Protein AF-A0A8T0R134-F1 (afdb_monomer_lite)

Organism: Panicum virgatum (NCBI:txid38727)

Foldseek 3Di:
DDDDDDPPDDDPQDPVRVVVCLCVVCVPPPVVCVVVVNDRDDVVVVVVVVVVVVVVVVVVVVVVVVVVVVVVVVVVVVVVVVVVVVVVVVVVVVVVVVVVVVVVVVVVVVVVVVVVVD

pLDDT: mean 82.55, std 16.97, range [33.19, 98.44]

Radius of gyration: 45.78 Å; chains: 1; bounding box: 94×34×129 Å

Secondary structure (DSSP, 8-state):
-PPPPP-TTPPPPPHHHHHHHHHHHTTTT-HHHHHTT-----HHHHHHHHHHHHHHHHHHHHHHHHHHHHHHHHHHHHHHHHHHHHHHHHHHHHHHHHHHHHHHHHHHHHHHHHHT--

Sequence (118 aa):
MEAEPAVVGQAPMSSAEVVSKVLYHNSSNNTFLKNVGILMISTKIEKSTEKTLQKEQSTAQQISTSLHHEVDELKKNSKITEQALANTQRELEVFKKQMEENNLLLNRILHLNNAGIS

Structure (mmCIF, N/CA/C/O backbone):
data_AF-A0A8T0R134-F1
#
_entry.id   AF-A0A8T0R134-F1
#
loop_
_atom_site.group_PDB
_atom_site.id
_atom_site.type_symbol
_atom_site.label_atom_id
_atom_site.label_alt_id
_atom_site.label_comp_id
_atom_site.label_asym_id
_atom_site.label_entity_id
_atom_site.label_seq_id
_atom_site.pdbx_PDB_ins_code
_atom_site.Cartn_x
_atom_site.Cartn_y
_atom_site.Cartn_z
_atom_site.occupancy
_atom_site.B_iso_or_equiv
_atom_site.auth_seq_id
_atom_site.auth_comp_id
_atom_site.auth_asym_id
_atom_site.auth_atom_id
_atom_site.pdbx_PDB_model_num
ATOM 1 N N . MET A 1 1 ? -43.074 18.806 79.908 1.00 41.31 1 MET A N 1
ATOM 2 C CA . MET A 1 1 ? -42.548 18.152 78.694 1.00 41.31 1 MET A CA 1
ATOM 3 C C . MET A 1 1 ? -43.427 18.615 77.556 1.00 41.31 1 MET A C 1
ATOM 5 O O . MET A 1 1 ? -44.587 18.234 77.498 1.00 41.31 1 MET A O 1
ATOM 9 N N . GLU A 1 2 ? -42.918 19.575 76.798 1.00 33.19 2 GLU A N 1
ATOM 10 C CA . GLU A 1 2 ? -43.621 20.283 75.731 1.00 33.19 2 GLU A CA 1
ATOM 11 C C . GLU A 1 2 ? -43.506 19.442 74.454 1.00 33.19 2 GLU A C 1
ATOM 13 O O . GLU A 1 2 ? -42.405 19.053 74.068 1.00 33.19 2 GLU A O 1
ATOM 18 N N . ALA A 1 3 ? -44.645 19.062 73.878 1.00 50.41 3 ALA A N 1
ATOM 19 C CA . ALA A 1 3 ? -44.701 18.353 72.607 1.00 50.41 3 ALA A CA 1
ATOM 20 C C . ALA A 1 3 ? -44.525 19.368 71.471 1.00 50.41 3 ALA A C 1
ATOM 22 O O . ALA A 1 3 ? -45.189 20.405 71.477 1.00 50.41 3 ALA A O 1
ATOM 23 N N . GLU A 1 4 ? -43.639 19.074 70.515 1.00 51.47 4 GLU A N 1
ATOM 24 C CA . GLU A 1 4 ? -43.451 19.911 69.327 1.00 51.47 4 GLU A CA 1
ATOM 25 C C . GLU A 1 4 ? -44.783 20.121 68.582 1.00 51.47 4 GLU A C 1
ATOM 27 O O . GLU A 1 4 ? -45.573 19.179 68.444 1.00 51.47 4 GLU A O 1
ATOM 32 N N . PRO A 1 5 ? -45.057 21.344 68.093 1.00 43.25 5 PRO A N 1
ATOM 33 C CA . PRO A 1 5 ? -46.319 21.654 67.446 1.00 43.25 5 PRO A CA 1
ATOM 34 C C . PRO A 1 5 ? -46.409 20.933 66.099 1.00 43.25 5 PRO A C 1
ATOM 36 O O . PRO A 1 5 ? -45.576 21.113 65.210 1.00 43.25 5 PRO A O 1
ATOM 39 N N . ALA A 1 6 ? -47.464 20.136 65.935 1.00 50.88 6 ALA A N 1
ATOM 40 C CA . ALA A 1 6 ? -47.838 19.575 64.648 1.00 50.88 6 ALA A CA 1
ATOM 41 C C . ALA A 1 6 ? -48.056 20.719 63.646 1.00 50.88 6 ALA A C 1
ATOM 43 O O . ALA A 1 6 ? -48.934 21.563 63.834 1.00 50.88 6 ALA A O 1
ATOM 44 N N . VAL A 1 7 ? -47.254 20.747 62.579 1.00 49.53 7 VAL A N 1
ATOM 45 C CA . VAL A 1 7 ? -47.451 21.655 61.446 1.00 49.53 7 VAL A CA 1
ATOM 46 C C . VAL A 1 7 ? -48.790 21.309 60.793 1.00 49.53 7 VAL A C 1
ATOM 48 O O . VAL A 1 7 ? -48.931 20.332 60.059 1.00 49.53 7 VAL A O 1
ATOM 51 N N . VAL A 1 8 ? -49.796 22.116 61.116 1.00 47.53 8 VAL A N 1
ATOM 52 C CA . VAL A 1 8 ? -51.132 22.095 60.525 1.00 47.53 8 VAL A CA 1
ATOM 53 C C . VAL A 1 8 ? -51.001 22.473 59.049 1.00 47.53 8 VAL A C 1
ATOM 55 O O . VAL A 1 8 ? -50.675 23.613 58.729 1.00 47.53 8 VAL A O 1
ATOM 58 N N . GLY A 1 9 ? -51.240 21.514 58.147 1.00 54.66 9 GLY A N 1
ATOM 59 C CA . GLY A 1 9 ? -51.377 21.791 56.711 1.00 54.66 9 GLY A CA 1
ATOM 60 C C . GLY A 1 9 ? -50.834 20.737 55.746 1.00 54.66 9 GLY A C 1
ATOM 61 O O . GLY A 1 9 ? -51.096 20.844 54.551 1.00 54.66 9 GLY A O 1
ATOM 62 N N . GLN A 1 10 ? -50.109 19.714 56.204 1.00 53.16 10 GLN A N 1
ATOM 63 C CA . GLN A 1 10 ? -49.613 18.673 55.301 1.00 53.16 10 GLN A CA 1
ATOM 64 C C . GLN A 1 10 ? -50.620 17.521 55.211 1.00 53.16 10 GLN A C 1
ATOM 66 O O . GLN A 1 10 ? -50.926 16.884 56.218 1.00 53.16 10 GLN A O 1
ATOM 71 N N . ALA A 1 11 ? -51.153 17.267 54.009 1.00 68.62 11 ALA A N 1
ATOM 72 C CA . AL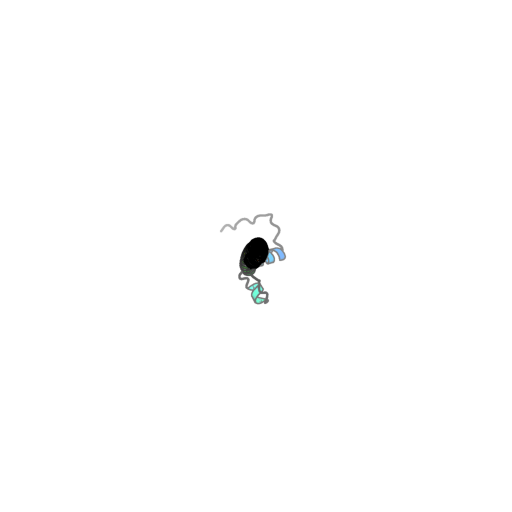A A 1 11 ? -51.981 16.090 53.764 1.00 68.62 11 ALA A CA 1
ATOM 73 C C . ALA A 1 11 ? -51.214 14.833 54.220 1.00 68.62 11 ALA A C 1
ATOM 75 O O . ALA A 1 11 ? -50.012 14.734 53.939 1.00 68.62 11 ALA A O 1
ATOM 76 N N . PRO A 1 12 ? -51.856 13.899 54.948 1.00 76.19 12 PRO A N 1
ATOM 77 C CA . PRO A 1 12 ? -51.191 12.675 55.368 1.00 76.19 12 PRO A CA 1
ATOM 78 C C . PRO A 1 12 ? -50.658 11.962 54.125 1.00 76.19 12 PRO A C 1
ATOM 80 O O . PRO A 1 12 ? -51.394 11.770 53.157 1.00 76.19 12 PRO A O 1
ATOM 83 N N . MET A 1 13 ? -49.366 11.621 54.145 1.00 76.00 13 MET A N 1
ATOM 84 C CA . MET A 1 13 ? -48.710 10.961 53.015 1.00 76.00 13 MET A CA 1
ATOM 85 C C . MET A 1 13 ? -49.489 9.698 52.651 1.00 76.00 13 MET A C 1
ATOM 87 O O . MET A 1 13 ? -49.804 8.883 53.524 1.00 76.00 13 MET A O 1
ATOM 91 N N . SER A 1 14 ? -49.787 9.529 51.365 1.00 86.19 14 SER A N 1
ATOM 92 C CA . SER A 1 14 ? -50.447 8.322 50.879 1.00 86.19 14 SER A CA 1
ATOM 93 C C . SER A 1 14 ? -49.566 7.103 51.148 1.00 86.19 14 SER A C 1
ATOM 95 O O . SER A 1 14 ? -48.337 7.188 51.100 1.00 86.19 14 SER A O 1
ATOM 97 N N . SER A 1 15 ? -50.165 5.932 51.376 1.00 83.94 15 SER A N 1
ATOM 98 C CA . SER A 1 15 ? -49.408 4.688 51.566 1.00 83.94 15 SER A CA 1
ATOM 99 C C . SER A 1 15 ? -48.421 4.432 50.420 1.00 83.94 15 SER A C 1
ATOM 101 O O . SER A 1 15 ? -47.309 3.972 50.664 1.00 83.94 15 SER A O 1
ATOM 103 N N . ALA A 1 16 ? -48.778 4.800 49.184 1.00 83.19 16 ALA A N 1
ATOM 104 C CA . ALA A 1 16 ? -47.882 4.706 48.033 1.00 83.19 16 ALA A CA 1
ATOM 105 C C . ALA A 1 16 ? -46.663 5.643 48.148 1.00 83.19 16 ALA A C 1
ATOM 107 O O . ALA A 1 16 ? -45.548 5.248 47.809 1.00 83.19 16 ALA A O 1
ATOM 108 N N . GLU A 1 17 ? -46.846 6.859 48.669 1.00 84.44 17 GLU A N 1
ATOM 109 C CA . GLU A 1 17 ? -45.753 7.811 48.903 1.00 84.44 17 GLU A CA 1
ATOM 110 C C . GLU A 1 17 ? -44.838 7.351 50.037 1.00 84.44 17 GLU A C 1
ATOM 112 O O . GLU A 1 17 ? -43.616 7.429 49.910 1.00 84.44 17 GLU A O 1
ATOM 117 N N . VAL A 1 18 ? -45.410 6.816 51.120 1.00 82.88 18 VAL A N 1
ATOM 118 C CA . VAL A 1 18 ? -44.639 6.254 52.238 1.00 82.88 18 VAL A CA 1
ATOM 119 C C . VAL A 1 18 ? -43.775 5.093 51.749 1.00 82.88 18 VAL A C 1
ATOM 121 O O . VAL A 1 18 ? -42.573 5.066 52.014 1.00 82.88 18 VAL A O 1
ATOM 124 N N . VAL A 1 19 ? -44.353 4.172 50.973 1.00 80.44 19 VAL A N 1
ATOM 125 C CA . VAL A 1 19 ? -43.621 3.037 50.398 1.00 80.44 19 VAL A CA 1
ATOM 126 C C . VAL A 1 19 ? -42.540 3.52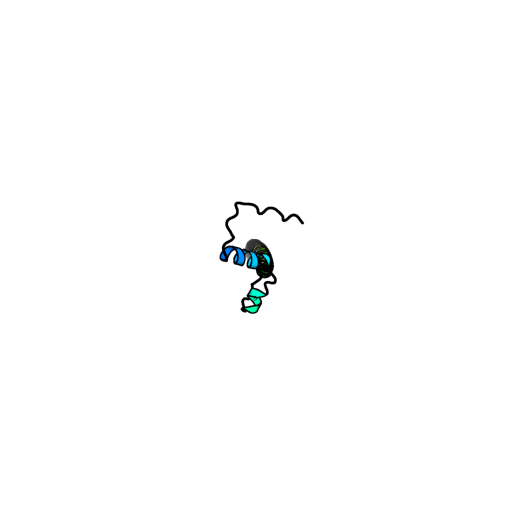0 49.429 1.00 80.44 19 VAL A C 1
ATOM 128 O O . VAL A 1 19 ? -41.388 3.115 49.567 1.00 80.44 19 VAL A O 1
ATOM 131 N N . SER A 1 20 ? -42.857 4.438 48.512 1.00 80.12 20 SER A N 1
ATOM 132 C CA . SER A 1 20 ? -41.882 5.018 47.576 1.00 80.12 20 SER A CA 1
ATOM 133 C C . SER A 1 20 ? -40.690 5.649 48.308 1.00 80.12 20 SER A C 1
ATOM 135 O O . SER A 1 20 ? -39.531 5.376 47.987 1.00 80.12 20 SER A O 1
ATOM 137 N N . LYS A 1 21 ? -40.956 6.410 49.375 1.00 80.38 21 LYS A N 1
ATOM 138 C CA . LYS A 1 21 ? -39.924 7.058 50.189 1.00 80.38 21 LYS A CA 1
ATOM 139 C C . LYS A 1 21 ? -39.056 6.049 50.944 1.00 80.38 21 LYS A C 1
ATOM 141 O O . LYS A 1 21 ? -37.837 6.202 50.963 1.00 80.38 21 LYS A O 1
ATOM 146 N N . VAL A 1 22 ? -39.650 5.002 51.520 1.00 77.38 22 VAL A N 1
ATOM 147 C CA . VAL A 1 22 ? -38.918 3.929 52.222 1.00 77.38 22 VAL A CA 1
ATOM 148 C C . VAL A 1 22 ? -38.043 3.124 51.255 1.00 77.38 22 VAL A C 1
ATOM 150 O O . VAL A 1 22 ? -36.891 2.814 51.574 1.00 77.38 22 VAL A O 1
ATOM 153 N N . LEU A 1 23 ? -38.554 2.822 50.059 1.00 76.94 23 LEU A N 1
ATOM 154 C CA . LEU A 1 23 ? -37.809 2.111 49.020 1.00 76.94 23 LEU A CA 1
ATOM 155 C C . LEU A 1 23 ? -36.647 2.952 48.472 1.00 76.94 23 LEU A C 1
ATOM 157 O O . LEU A 1 23 ? -35.538 2.435 48.337 1.00 76.94 23 LEU A O 1
ATOM 161 N N . TYR A 1 24 ? -36.864 4.248 48.225 1.00 74.75 24 TYR A N 1
ATOM 162 C CA . TYR A 1 24 ? -35.830 5.163 47.734 1.00 74.75 24 TYR A CA 1
ATOM 163 C C . TYR A 1 24 ? -34.737 5.423 48.780 1.00 74.75 24 TYR A C 1
ATOM 165 O O . TYR A 1 24 ? -33.548 5.371 48.470 1.00 74.75 24 TYR A O 1
ATOM 173 N N . HIS A 1 25 ? -35.120 5.639 50.043 1.00 70.75 25 HIS A N 1
ATOM 174 C CA . HIS A 1 25 ? -34.173 5.946 51.118 1.00 70.75 25 HIS A CA 1
ATOM 175 C C . HIS A 1 25 ? -33.251 4.762 51.465 1.00 70.75 25 HIS A C 1
ATOM 177 O O . HIS A 1 25 ? -32.105 4.967 51.849 1.00 70.75 25 HIS A O 1
ATOM 183 N N . ASN A 1 26 ? -33.713 3.519 51.274 1.00 66.44 26 ASN A N 1
ATOM 184 C CA . ASN A 1 26 ? -32.935 2.295 51.517 1.00 66.44 26 ASN A CA 1
ATOM 185 C C . ASN A 1 26 ? -32.455 1.604 50.224 1.00 66.44 26 ASN A C 1
ATOM 187 O O . ASN A 1 26 ? -32.185 0.404 50.229 1.00 66.44 26 ASN A O 1
ATOM 191 N N . SER A 1 27 ? -32.321 2.347 49.119 1.00 64.69 27 SER A N 1
ATOM 192 C CA . SER A 1 27 ? -32.094 1.816 47.761 1.00 64.69 27 SER A CA 1
ATOM 193 C C . SER A 1 27 ? -30.941 0.804 47.617 1.00 64.69 27 SER A C 1
ATOM 195 O O . SER A 1 27 ? -30.963 -0.026 46.716 1.00 64.69 27 SER A O 1
ATOM 197 N N . SER A 1 28 ? -29.922 0.833 48.477 1.00 64.62 28 SER A N 1
ATOM 198 C CA . SER A 1 28 ? -28.773 -0.081 48.367 1.00 64.62 28 SER A CA 1
ATOM 199 C C . SER A 1 28 ? -28.854 -1.313 49.280 1.00 64.62 28 SER A C 1
ATOM 201 O O . SER A 1 28 ? -28.119 -2.273 49.061 1.00 64.62 28 SER A O 1
ATOM 203 N N . ASN A 1 29 ? -29.714 -1.312 50.308 1.00 66.38 29 ASN A N 1
ATOM 204 C CA . ASN A 1 29 ? -29.771 -2.392 51.302 1.00 66.38 29 ASN A CA 1
ATOM 205 C C . ASN A 1 29 ? -31.173 -2.590 51.907 1.00 66.38 29 ASN A C 1
ATOM 207 O O . ASN A 1 29 ? -31.320 -2.814 53.106 1.00 66.38 29 ASN A O 1
ATOM 211 N N . ASN A 1 30 ? -32.215 -2.495 51.078 1.00 72.12 30 ASN A N 1
ATOM 212 C CA . ASN A 1 30 ? -33.592 -2.655 51.525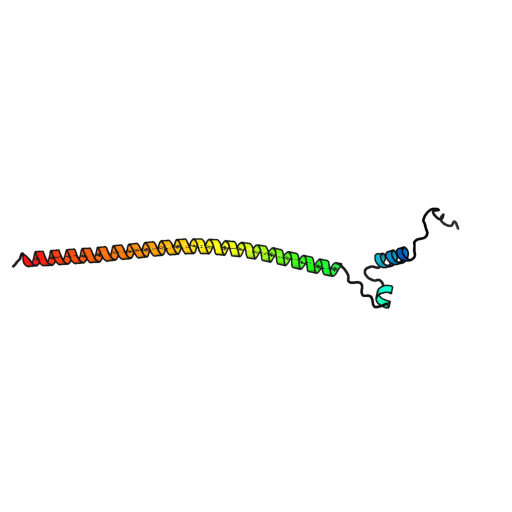 1.00 72.12 30 ASN A CA 1
ATOM 213 C C . ASN A 1 30 ? -33.895 -4.133 51.852 1.00 72.12 30 ASN A C 1
ATOM 215 O O . ASN A 1 30 ? -34.081 -4.965 50.962 1.00 72.12 30 ASN A O 1
ATOM 219 N N . THR A 1 31 ? -33.927 -4.466 53.142 1.00 71.88 31 THR A N 1
ATOM 220 C CA . THR A 1 31 ? -34.236 -5.812 53.652 1.00 71.88 31 THR A CA 1
ATOM 221 C C . THR A 1 31 ? -35.650 -6.266 53.312 1.00 71.88 31 THR A C 1
ATOM 223 O O . THR A 1 31 ? -35.855 -7.457 53.110 1.00 71.88 31 THR A O 1
ATOM 226 N N . PHE A 1 32 ? -36.611 -5.345 53.181 1.00 75.19 32 PHE A N 1
ATOM 227 C CA . PHE A 1 32 ? -37.977 -5.686 52.781 1.00 75.19 32 PHE A CA 1
ATOM 228 C C . PHE A 1 32 ? -38.003 -6.289 51.372 1.00 75.19 32 PHE A C 1
ATOM 230 O O . PHE A 1 32 ? -38.532 -7.382 51.203 1.00 75.19 32 PHE A O 1
ATOM 237 N N . LEU A 1 33 ? -37.344 -5.649 50.395 1.00 77.81 33 LEU A N 1
ATOM 238 C CA . LEU A 1 33 ? -37.221 -6.190 49.033 1.00 77.81 33 LEU A CA 1
ATOM 239 C C . LEU A 1 33 ? -36.466 -7.527 49.003 1.00 77.81 33 LEU A C 1
ATOM 241 O O . LEU A 1 33 ? -36.906 -8.463 48.339 1.00 77.81 33 LEU A O 1
ATOM 245 N N . LYS A 1 34 ? -35.382 -7.658 49.781 1.00 75.69 34 LYS A N 1
ATOM 246 C CA . LYS A 1 34 ? -34.630 -8.920 49.897 1.00 75.69 34 LYS A CA 1
ATOM 247 C C . LYS A 1 34 ? -35.487 -10.064 50.447 1.00 75.69 34 LYS A C 1
ATOM 249 O O . LYS A 1 34 ? -35.413 -11.172 49.926 1.00 75.69 34 LYS A O 1
ATOM 254 N N . ASN A 1 35 ? -36.318 -9.795 51.454 1.00 74.75 35 ASN A N 1
ATOM 255 C CA . ASN A 1 35 ? -37.176 -10.803 52.082 1.00 74.75 35 ASN A CA 1
ATOM 256 C C . ASN A 1 35 ? -38.300 -11.292 51.157 1.00 74.75 35 ASN A C 1
ATOM 258 O O . ASN A 1 35 ? -38.742 -12.427 51.299 1.00 74.75 35 ASN A O 1
ATOM 262 N N . VAL A 1 36 ? -38.736 -10.471 50.196 1.00 79.12 36 VAL A N 1
ATOM 263 C CA . VAL A 1 36 ? -39.695 -10.878 49.152 1.00 79.12 36 VAL A CA 1
ATOM 264 C C . VAL A 1 36 ? -39.010 -11.396 47.878 1.00 79.12 36 VAL A C 1
ATOM 266 O O . VAL A 1 36 ? -39.668 -11.599 46.862 1.00 79.12 36 VAL A O 1
ATOM 269 N N . GLY A 1 37 ? -37.690 -11.613 47.914 1.00 71.31 37 GLY A N 1
ATOM 270 C CA . GLY A 1 37 ? -36.909 -12.144 46.792 1.00 71.31 37 GLY A CA 1
ATOM 271 C C . GLY A 1 37 ? -36.639 -11.145 45.660 1.00 71.31 37 GLY A C 1
ATOM 272 O O . GLY A 1 37 ? -36.142 -11.536 44.606 1.00 71.31 37 GLY A O 1
ATOM 273 N N . ILE A 1 38 ? -36.935 -9.857 45.854 1.00 74.44 38 ILE A N 1
ATOM 274 C CA . ILE A 1 38 ? -36.705 -8.808 44.858 1.00 74.44 38 ILE A CA 1
ATOM 275 C C . ILE A 1 38 ? -35.289 -8.257 45.044 1.00 74.44 38 ILE A C 1
ATOM 277 O O . ILE A 1 38 ? -34.998 -7.500 45.974 1.00 74.44 38 ILE A O 1
ATOM 281 N N . LEU A 1 39 ? -34.390 -8.629 44.133 1.00 69.19 39 LEU A N 1
ATOM 282 C CA . LEU A 1 39 ? -33.035 -8.093 44.098 1.00 69.19 39 LEU A CA 1
ATOM 283 C C . LEU A 1 39 ? -33.050 -6.718 43.415 1.00 69.19 39 LEU A C 1
ATOM 285 O O . LEU A 1 39 ? -33.327 -6.608 42.222 1.00 69.19 39 LEU A O 1
ATOM 289 N N . MET A 1 40 ? -32.748 -5.656 44.163 1.00 65.25 40 MET A N 1
ATOM 290 C CA . MET A 1 40 ? -32.589 -4.324 43.576 1.00 65.25 40 MET A CA 1
ATOM 291 C C . MET A 1 40 ? -31.258 -4.282 42.815 1.00 65.25 40 MET A C 1
ATOM 293 O O . MET A 1 40 ? -30.185 -4.342 43.421 1.00 65.25 40 MET A O 1
ATOM 297 N N . ILE A 1 41 ? -31.321 -4.214 41.485 1.00 62.75 41 ILE A N 1
ATOM 298 C CA . ILE A 1 41 ? -30.133 -4.095 40.637 1.00 62.75 41 ILE A CA 1
ATOM 299 C C . ILE A 1 41 ? -29.541 -2.701 40.871 1.00 62.75 41 ILE A C 1
ATOM 301 O O . ILE A 1 41 ? -30.179 -1.677 40.628 1.00 62.75 41 ILE A O 1
ATOM 305 N N . SER A 1 42 ? -28.326 -2.650 41.416 1.00 59.94 42 SER A N 1
ATOM 306 C CA . SER A 1 42 ? -27.640 -1.390 41.697 1.00 59.94 42 SER A CA 1
ATOM 307 C C . SER A 1 42 ? -27.167 -0.746 40.393 1.00 59.94 42 SER A C 1
ATOM 309 O O . SER A 1 42 ? -26.226 -1.219 39.756 1.00 59.94 42 SER A O 1
ATOM 311 N N . THR A 1 43 ? -27.761 0.394 40.039 1.00 59.34 43 THR A N 1
ATOM 312 C CA . THR A 1 43 ? -27.423 1.206 38.849 1.00 59.34 43 THR A CA 1
ATOM 313 C C . THR A 1 43 ? -25.966 1.694 38.807 1.00 59.34 43 THR A C 1
ATOM 315 O O . THR A 1 43 ? -25.504 2.202 37.785 1.00 59.34 43 THR A O 1
ATOM 318 N N . LYS A 1 44 ? -25.203 1.557 39.903 1.00 57.69 44 LYS A N 1
ATOM 319 C CA . LYS A 1 44 ? -23.769 1.888 39.939 1.00 57.69 44 LYS A CA 1
ATOM 320 C C . LYS A 1 44 ? -22.910 0.927 39.114 1.00 57.69 44 LYS A C 1
ATOM 322 O O . LYS A 1 44 ? -21.903 1.368 38.568 1.00 57.69 44 LYS A O 1
ATOM 327 N N . ILE A 1 45 ? -23.283 -0.351 39.035 1.00 57.91 45 ILE A N 1
ATOM 328 C CA . ILE A 1 45 ? -22.493 -1.370 38.323 1.00 57.91 45 ILE A CA 1
ATOM 329 C C . ILE A 1 45 ? -22.643 -1.173 36.810 1.00 57.91 45 ILE A C 1
ATOM 331 O O . ILE A 1 45 ? -21.643 -1.119 36.099 1.00 57.91 45 ILE A O 1
ATOM 335 N N . GLU A 1 46 ? -23.868 -0.934 36.338 1.00 59.44 46 GLU A N 1
ATOM 336 C CA . GLU A 1 46 ? -24.161 -0.665 34.923 1.00 59.44 46 GLU A CA 1
ATOM 337 C C . GLU A 1 46 ? -23.426 0.584 34.413 1.00 59.44 46 GLU A C 1
ATOM 339 O O . GLU A 1 46 ? -22.755 0.529 33.385 1.00 59.44 46 GLU A O 1
ATOM 344 N N . LYS A 1 47 ? -23.422 1.674 35.194 1.00 62.19 47 LYS A N 1
ATOM 345 C CA . LYS A 1 47 ? -22.694 2.910 34.847 1.00 62.19 47 LYS A CA 1
ATOM 346 C C . LYS A 1 47 ? -21.173 2.747 34.808 1.00 62.19 47 LYS A C 1
ATOM 348 O O . LYS A 1 47 ? -20.501 3.508 34.114 1.00 62.19 47 LYS A O 1
ATOM 353 N N . SER A 1 48 ? -20.607 1.818 35.582 1.00 69.00 48 SER A N 1
ATOM 354 C CA . SER A 1 48 ? -19.162 1.559 35.563 1.00 69.00 48 SER A CA 1
ATOM 355 C C . SER A 1 48 ? -18.764 0.794 34.306 1.00 69.00 48 SER A C 1
ATOM 357 O O . SER A 1 48 ? -17.793 1.164 33.651 1.00 69.00 48 SER A O 1
ATOM 359 N N . THR A 1 49 ? -19.528 -0.239 33.948 1.00 74.00 49 THR A N 1
ATOM 360 C CA . THR A 1 49 ? -19.282 -1.038 32.741 1.00 74.00 49 THR A CA 1
ATOM 361 C C . THR A 1 49 ? -19.508 -0.216 31.474 1.00 74.00 49 THR A C 1
ATOM 363 O O . THR A 1 49 ? -18.684 -0.259 30.565 1.00 74.00 49 THR A O 1
ATOM 366 N N . GLU A 1 50 ? -20.557 0.608 31.437 1.00 79.81 50 GLU A N 1
ATOM 367 C CA . GLU A 1 50 ? -20.848 1.500 30.309 1.00 79.81 50 GLU A CA 1
ATOM 368 C C . GLU A 1 50 ? -19.707 2.494 30.039 1.00 79.81 50 GLU A C 1
ATOM 370 O O . GLU A 1 50 ? -19.300 2.679 28.893 1.00 79.81 50 GLU A O 1
ATOM 375 N N . LYS A 1 51 ? -19.128 3.091 31.088 1.00 81.44 51 LYS A N 1
ATOM 376 C CA . LYS A 1 51 ? -17.985 4.008 30.945 1.00 81.44 51 LYS A CA 1
ATOM 377 C C . LYS A 1 51 ? -16.741 3.319 30.391 1.00 81.44 51 LYS A C 1
ATOM 379 O O . LYS A 1 51 ? -16.023 3.919 29.592 1.00 81.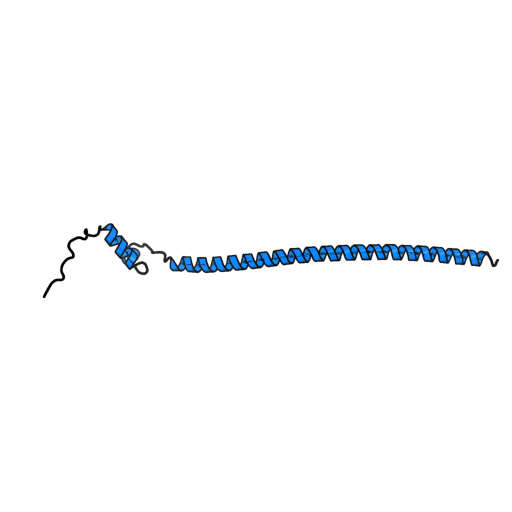44 51 LYS A O 1
ATOM 384 N N . THR A 1 52 ? -16.477 2.084 30.814 1.00 85.44 52 THR A N 1
ATOM 385 C CA . THR A 1 52 ? -15.357 1.296 30.285 1.00 85.44 52 THR A CA 1
ATOM 386 C C . THR A 1 52 ? -15.569 0.990 28.804 1.00 85.44 52 THR A C 1
ATOM 388 O O . THR A 1 52 ? -14.682 1.272 28.002 1.00 85.44 52 THR A O 1
ATOM 391 N N . LEU A 1 53 ? -16.768 0.537 28.424 1.00 91.19 53 LEU A N 1
ATOM 392 C CA . LEU A 1 53 ? -17.121 0.251 27.029 1.00 91.19 53 LEU A CA 1
ATOM 393 C C . LEU A 1 53 ? -17.035 1.496 26.134 1.00 91.19 53 LEU A C 1
ATOM 395 O O . LEU A 1 53 ? -16.481 1.432 25.040 1.00 91.19 53 LEU A O 1
ATOM 399 N N . GLN A 1 54 ? -17.515 2.653 26.603 1.00 91.25 54 GLN A N 1
ATOM 400 C CA . GLN A 1 54 ? -17.400 3.914 25.858 1.00 91.25 54 GLN A CA 1
ATOM 401 C C . GLN A 1 54 ? -15.940 4.321 25.633 1.00 91.25 54 GLN A C 1
ATOM 403 O O . GLN A 1 54 ? -15.583 4.799 24.553 1.00 91.25 54 GLN A O 1
ATOM 408 N N . LYS A 1 55 ? -15.078 4.122 26.638 1.00 92.00 55 LYS A N 1
ATOM 409 C CA . LYS A 1 55 ? -13.645 4.398 26.507 1.00 92.00 55 LYS A CA 1
ATOM 410 C C . LYS A 1 55 ? -13.004 3.475 25.470 1.00 92.00 55 LYS A C 1
ATOM 412 O O . LYS A 1 55 ? -12.295 3.965 24.596 1.00 92.00 55 LYS A O 1
ATOM 417 N N . GLU A 1 56 ? -13.280 2.176 25.543 1.00 92.31 56 GLU A N 1
ATOM 418 C CA . GLU A 1 56 ? -12.767 1.186 24.588 1.00 92.31 56 GLU A CA 1
ATOM 419 C C . GLU A 1 56 ? -13.227 1.483 23.158 1.00 92.31 56 GLU A C 1
ATOM 421 O O . GLU A 1 56 ? -12.410 1.481 22.240 1.00 92.31 56 GLU A O 1
ATOM 426 N N . GLN A 1 57 ? -14.503 1.827 22.968 1.00 94.06 57 GLN A N 1
ATOM 427 C CA . GLN A 1 57 ? -15.049 2.186 21.660 1.00 94.06 57 GLN A CA 1
ATOM 428 C C . GLN A 1 57 ? -14.382 3.440 21.077 1.00 94.06 57 GLN A C 1
ATOM 430 O O . GLN A 1 57 ? -14.056 3.466 19.890 1.00 94.06 57 GLN A O 1
ATOM 435 N N . SER A 1 58 ? -14.149 4.465 21.901 1.00 93.75 58 SER A N 1
ATOM 436 C CA . SER A 1 58 ? -13.464 5.690 21.474 1.00 93.75 58 SER A CA 1
ATOM 437 C C . SER A 1 58 ? -12.013 5.415 21.070 1.00 93.75 58 SER A C 1
ATOM 439 O O . SER A 1 58 ? -11.570 5.838 20.001 1.00 93.75 58 SER A O 1
ATOM 441 N N . THR A 1 59 ? -11.285 4.625 21.867 1.00 94.19 59 THR A N 1
ATOM 442 C CA . THR A 1 59 ? -9.921 4.199 21.524 1.00 94.19 59 THR A CA 1
ATO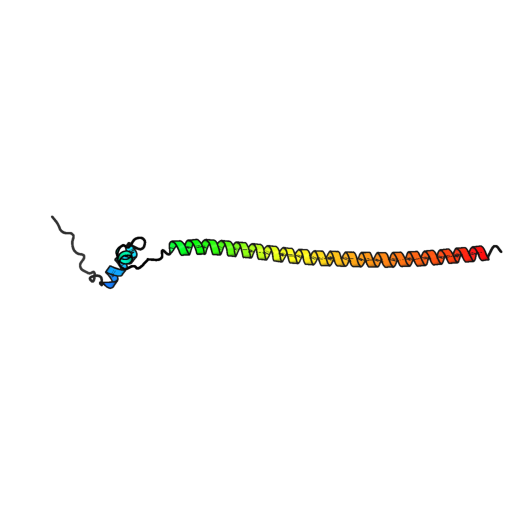M 443 C C . THR A 1 59 ? -9.900 3.371 20.238 1.00 94.19 59 THR A C 1
ATOM 445 O O . THR A 1 59 ? -9.071 3.625 19.366 1.00 94.19 59 THR A O 1
ATOM 448 N N . ALA A 1 60 ? -10.834 2.433 20.068 1.00 94.25 60 ALA A N 1
ATOM 449 C CA . ALA A 1 60 ? -10.938 1.626 18.856 1.00 94.25 60 ALA A CA 1
ATOM 450 C C . ALA A 1 60 ? -11.238 2.480 17.612 1.00 94.25 60 ALA A C 1
ATOM 452 O O . ALA A 1 60 ? -10.621 2.272 16.568 1.00 94.25 60 ALA A O 1
ATOM 453 N N . GLN A 1 61 ? -12.127 3.474 17.718 1.00 96.19 61 GLN A N 1
ATOM 454 C CA . GLN A 1 61 ? -12.394 4.413 16.625 1.00 96.19 61 GLN A CA 1
ATOM 455 C C . GLN A 1 61 ? -11.155 5.228 16.260 1.00 96.19 61 GLN A C 1
ATOM 457 O O . GLN A 1 61 ? -10.826 5.321 15.081 1.00 96.19 61 GLN A O 1
ATOM 462 N N . GLN A 1 62 ? -10.433 5.764 17.247 1.00 96.00 62 GLN A N 1
ATOM 463 C CA . GLN A 1 62 ? -9.203 6.518 16.996 1.00 96.00 62 GLN A CA 1
ATOM 464 C C . GLN A 1 62 ? -8.147 5.662 16.288 1.00 96.00 62 GLN A C 1
ATOM 466 O O . GLN A 1 62 ? -7.600 6.079 15.266 1.00 96.00 62 GLN A O 1
ATOM 471 N N . ILE A 1 63 ? -7.921 4.436 16.768 1.00 96.19 63 ILE A N 1
ATOM 472 C CA . ILE A 1 63 ? -7.000 3.486 16.131 1.00 96.19 63 ILE A CA 1
ATOM 473 C C . ILE A 1 63 ? -7.451 3.187 14.700 1.00 96.19 63 ILE A C 1
ATOM 475 O O . ILE A 1 63 ? -6.644 3.266 13.779 1.00 96.19 63 ILE A O 1
ATOM 479 N N . SER A 1 64 ? -8.741 2.913 14.489 1.00 96.75 64 SER A N 1
ATOM 480 C CA . SER A 1 64 ? -9.286 2.651 13.156 1.00 96.75 64 SER A CA 1
ATOM 481 C C . SER A 1 64 ? -9.073 3.829 12.207 1.00 96.75 64 SER A C 1
ATOM 483 O O . SER A 1 64 ? -8.699 3.612 11.058 1.00 96.75 64 SER A O 1
ATOM 485 N N . THR A 1 65 ? -9.291 5.067 12.660 1.00 96.06 65 THR A N 1
ATOM 486 C CA . THR A 1 65 ? -9.061 6.257 11.825 1.00 96.06 65 THR A CA 1
ATOM 487 C C . THR A 1 65 ? -7.584 6.449 11.496 1.00 96.06 65 THR A C 1
ATOM 489 O O . THR A 1 65 ? -7.255 6.764 10.355 1.00 96.06 65 THR A O 1
ATOM 492 N N . SER A 1 66 ? -6.692 6.194 12.459 1.00 97.19 66 SER A N 1
ATOM 493 C CA . SER A 1 66 ? -5.245 6.282 12.254 1.00 97.19 66 SER A CA 1
ATOM 494 C C . SER A 1 66 ? -4.755 5.228 11.263 1.00 97.19 66 SER A C 1
ATOM 496 O O . SER A 1 66 ? -4.011 5.556 10.346 1.00 97.19 66 SER A O 1
ATOM 498 N N . LEU A 1 67 ? -5.209 3.978 11.407 1.00 97.94 67 LEU A N 1
ATOM 499 C CA . LEU A 1 67 ? -4.870 2.891 10.487 1.00 97.94 67 LEU A CA 1
ATOM 500 C C . LEU A 1 67 ? -5.388 3.163 9.076 1.00 97.94 67 LEU A C 1
ATOM 502 O O . LEU A 1 67 ? -4.685 2.901 8.106 1.00 97.94 67 LEU A O 1
ATOM 506 N N . HIS A 1 68 ? -6.602 3.703 8.943 1.00 97.94 68 HIS A N 1
ATOM 507 C CA . HIS A 1 68 ? -7.146 4.038 7.629 1.00 97.94 68 HIS A CA 1
ATOM 508 C C . HIS A 1 68 ? -6.303 5.112 6.935 1.00 97.94 68 HIS A C 1
ATOM 510 O O . HIS A 1 68 ? -5.946 4.958 5.770 1.00 97.94 68 HIS A O 1
ATOM 516 N N . HIS A 1 69 ? -5.909 6.147 7.681 1.00 97.81 69 HIS A N 1
ATOM 517 C CA . HIS A 1 69 ? -5.023 7.187 7.173 1.00 97.81 69 HIS A CA 1
ATOM 518 C C . HIS A 1 69 ? -3.655 6.632 6.745 1.00 97.81 69 HIS A C 1
ATOM 520 O O . HIS A 1 69 ? -3.173 6.958 5.662 1.00 97.81 69 HIS A O 1
ATOM 526 N N . GLU A 1 70 ? -3.050 5.757 7.552 1.00 98.00 70 GLU A N 1
ATOM 527 C CA . GLU A 1 70 ? -1.770 5.122 7.222 1.00 98.00 70 GLU A CA 1
ATOM 528 C C . GLU A 1 70 ? -1.866 4.265 5.952 1.00 98.00 70 GLU A C 1
ATOM 530 O O . GLU A 1 70 ? -1.002 4.344 5.080 1.00 98.00 70 GLU A O 1
ATOM 535 N N . VAL A 1 71 ? -2.945 3.491 5.803 1.00 98.19 71 VAL A N 1
ATOM 536 C CA . VAL A 1 71 ? -3.192 2.684 4.600 1.00 98.19 71 VAL A CA 1
ATOM 537 C C . VAL A 1 71 ? -3.320 3.561 3.354 1.00 98.19 71 VAL A C 1
ATOM 539 O O . VAL A 1 71 ? -2.771 3.211 2.306 1.00 98.19 71 VAL A O 1
ATOM 542 N N . ASP A 1 72 ? -4.007 4.698 3.447 1.00 98.06 72 ASP A N 1
ATOM 543 C CA . ASP A 1 72 ? -4.158 5.621 2.322 1.00 98.06 72 ASP A CA 1
ATOM 544 C C . ASP A 1 72 ? -2.820 6.246 1.902 1.00 98.06 72 ASP A C 1
ATOM 546 O O . ASP A 1 72 ? -2.497 6.279 0.708 1.00 98.06 72 ASP A O 1
ATOM 550 N N . GLU A 1 73 ? -2.003 6.670 2.868 1.00 98.00 73 GLU A N 1
ATOM 551 C CA . GLU A 1 73 ? -0.662 7.199 2.598 1.00 98.00 73 GLU A CA 1
ATOM 552 C C . GLU A 1 73 ? 0.260 6.125 2.004 1.00 98.00 73 GLU A C 1
ATOM 554 O O . GLU A 1 73 ? 0.932 6.366 0.996 1.00 98.00 73 GLU A O 1
ATOM 559 N N . LEU A 1 74 ? 0.243 4.903 2.546 1.00 98.19 74 LEU A N 1
ATOM 560 C CA . LEU A 1 74 ? 1.003 3.779 1.994 1.00 98.19 74 LEU A CA 1
ATOM 561 C C . LEU A 1 74 ? 0.579 3.457 0.560 1.00 98.19 74 LEU A C 1
ATOM 563 O O . LEU A 1 74 ? 1.430 3.240 -0.302 1.00 98.19 74 LEU A O 1
ATOM 567 N N . LYS A 1 75 ? -0.723 3.482 0.268 1.00 98.31 75 LYS A N 1
ATOM 568 C CA . LYS A 1 75 ? -1.253 3.245 -1.078 1.00 98.31 75 LYS A CA 1
ATOM 569 C C . LYS A 1 75 ? -0.827 4.333 -2.061 1.00 98.31 75 LYS A C 1
ATOM 571 O O . LYS A 1 75 ? -0.517 4.035 -3.215 1.00 98.31 75 LYS A O 1
ATOM 576 N N . LYS A 1 76 ? -0.804 5.594 -1.630 1.00 98.06 76 LYS A N 1
ATOM 577 C CA . LYS A 1 76 ? -0.300 6.711 -2.439 1.00 98.06 76 LYS A CA 1
ATOM 578 C C . LYS A 1 76 ? 1.191 6.547 -2.731 1.00 98.06 76 LYS A C 1
ATOM 580 O O . LYS A 1 76 ? 1.593 6.673 -3.887 1.00 98.06 76 LYS A O 1
ATOM 585 N N . ASN A 1 77 ? 1.984 6.207 -1.719 1.00 97.94 77 ASN A N 1
ATOM 586 C CA . ASN A 1 77 ? 3.418 5.979 -1.876 1.00 97.94 77 ASN A CA 1
ATOM 587 C C . ASN A 1 77 ? 3.707 4.786 -2.794 1.00 97.94 77 ASN A C 1
ATOM 589 O O . ASN A 1 77 ? 4.518 4.913 -3.705 1.00 97.94 77 ASN A O 1
ATOM 593 N N . SER A 1 78 ? 2.982 3.676 -2.634 1.00 98.00 78 SER A N 1
ATOM 594 C CA . SER A 1 78 ? 3.076 2.502 -3.512 1.00 98.00 78 SER A CA 1
ATOM 595 C C . SER A 1 78 ? 2.833 2.869 -4.976 1.00 98.00 78 SER A C 1
ATOM 597 O O . SER A 1 78 ? 3.661 2.535 -5.819 1.00 98.00 78 SER A O 1
ATOM 599 N N . LYS A 1 79 ? 1.791 3.654 -5.285 1.00 98.19 79 LYS A N 1
ATOM 600 C CA . LYS A 1 79 ? 1.541 4.127 -6.659 1.00 98.19 79 LYS A CA 1
ATOM 601 C C . LYS A 1 79 ? 2.692 4.961 -7.224 1.00 98.19 79 LYS A C 1
ATOM 603 O O . LYS A 1 79 ? 3.042 4.807 -8.391 1.00 98.19 79 LYS A O 1
ATOM 608 N N . ILE A 1 80 ? 3.277 5.846 -6.416 1.00 97.88 80 ILE A N 1
ATOM 609 C CA . ILE A 1 80 ? 4.417 6.676 -6.835 1.00 97.88 80 ILE A CA 1
ATOM 610 C C . ILE A 1 80 ? 5.632 5.790 -7.126 1.00 97.88 80 ILE A C 1
ATOM 612 O O . ILE A 1 80 ? 6.275 5.947 -8.164 1.00 97.88 80 ILE A O 1
ATOM 616 N N . THR A 1 81 ? 5.929 4.841 -6.239 1.00 97.56 81 THR A N 1
ATOM 617 C CA . THR A 1 81 ? 7.041 3.902 -6.408 1.00 97.56 81 THR A CA 1
ATOM 618 C C . THR A 1 81 ? 6.846 3.009 -7.633 1.00 97.56 81 THR A C 1
ATOM 620 O O . THR A 1 81 ? 7.785 2.830 -8.405 1.00 97.56 81 THR A O 1
ATOM 623 N N . GLU A 1 82 ? 5.636 2.499 -7.864 1.00 98.25 82 GLU A N 1
ATOM 624 C CA . GLU A 1 82 ? 5.298 1.707 -9.052 1.00 98.25 82 GLU A CA 1
ATOM 625 C C . GLU A 1 82 ? 5.469 2.514 -10.342 1.00 98.25 82 GLU A C 1
ATOM 627 O O . GLU A 1 82 ? 6.053 2.024 -11.309 1.00 98.25 82 GLU A O 1
ATOM 632 N N . GLN A 1 83 ? 5.026 3.774 -10.358 1.00 98.25 83 GLN A N 1
ATOM 633 C CA . GLN A 1 83 ? 5.207 4.654 -11.510 1.00 98.25 83 GLN A CA 1
ATOM 634 C C . GLN A 1 83 ? 6.688 4.957 -11.774 1.00 98.25 83 GLN A C 1
ATOM 636 O O . GLN A 1 83 ? 7.125 4.930 -12.927 1.00 98.25 83 GLN A O 1
ATOM 641 N N . ALA A 1 84 ? 7.468 5.231 -10.726 1.00 98.19 84 ALA A N 1
ATOM 642 C CA . ALA A 1 84 ? 8.906 5.448 -10.845 1.00 98.19 84 ALA A CA 1
ATOM 643 C C . ALA A 1 84 ? 9.606 4.202 -11.408 1.00 98.19 84 ALA A C 1
ATOM 645 O O . ALA A 1 84 ? 10.386 4.311 -12.352 1.00 98.19 84 ALA A O 1
ATOM 646 N N . LEU A 1 85 ? 9.251 3.016 -10.907 1.00 98.44 85 LEU A N 1
ATOM 647 C CA . LEU A 1 85 ? 9.780 1.747 -11.399 1.00 98.44 85 LEU A CA 1
ATOM 648 C C . LEU A 1 85 ? 9.440 1.520 -12.878 1.00 98.44 85 LEU A C 1
ATOM 650 O O . LEU A 1 85 ? 10.324 1.178 -13.662 1.00 98.44 85 LEU A O 1
ATOM 654 N N . ALA A 1 86 ? 8.187 1.752 -13.276 1.00 98.38 86 ALA A N 1
ATOM 655 C CA . ALA A 1 86 ? 7.761 1.626 -14.668 1.00 98.38 86 ALA A CA 1
ATOM 656 C C . ALA A 1 86 ? 8.516 2.598 -15.594 1.00 98.38 86 ALA A C 1
ATOM 658 O O . ALA A 1 86 ? 8.846 2.256 -16.731 1.00 98.38 86 ALA A O 1
ATOM 659 N N . ASN A 1 87 ? 8.823 3.806 -15.113 1.00 98.31 87 ASN A N 1
ATOM 660 C CA . ASN A 1 87 ? 9.633 4.764 -15.859 1.00 98.31 87 ASN A CA 1
ATOM 661 C C . ASN A 1 87 ? 11.075 4.281 -16.032 1.00 98.31 87 ASN A C 1
ATOM 663 O O . ASN A 1 87 ? 11.564 4.259 -17.159 1.00 98.31 87 ASN A O 1
ATOM 667 N N . THR A 1 88 ? 11.718 3.817 -14.959 1.00 98.25 88 THR A N 1
ATOM 668 C CA . THR A 1 88 ? 13.079 3.267 -15.027 1.00 98.25 88 THR A CA 1
ATOM 669 C C . THR A 1 88 ? 13.159 2.055 -15.955 1.00 98.25 88 THR A C 1
ATOM 671 O O . THR A 1 88 ? 14.097 1.942 -16.740 1.00 98.25 88 THR A O 1
ATOM 674 N N . GLN A 1 89 ? 12.167 1.161 -15.926 1.00 98.38 89 GLN A N 1
ATOM 675 C CA . GLN A 1 89 ? 12.113 0.016 -16.842 1.00 98.38 89 GLN A CA 1
ATOM 676 C C . GLN A 1 89 ? 12.057 0.458 -18.308 1.00 98.38 89 GLN A C 1
ATOM 678 O O . GLN A 1 89 ? 12.793 -0.075 -19.137 1.00 98.38 89 GLN A O 1
ATOM 683 N N . ARG A 1 90 ? 11.241 1.472 -18.618 1.00 98.44 90 ARG A N 1
ATOM 684 C CA . ARG A 1 90 ? 11.152 2.039 -19.968 1.00 98.44 90 ARG A CA 1
ATOM 685 C C . ARG A 1 90 ? 12.477 2.656 -20.417 1.00 98.44 90 ARG A C 1
ATOM 687 O O . ARG A 1 90 ? 12.897 2.443 -21.549 1.00 98.44 90 ARG A O 1
ATOM 694 N N . GLU A 1 91 ? 13.138 3.409 -19.543 1.00 98.25 91 GLU A N 1
ATOM 695 C CA . GLU A 1 91 ? 14.443 4.014 -19.839 1.00 98.25 91 GLU A CA 1
ATOM 696 C C . GLU A 1 91 ? 15.513 2.953 -20.117 1.00 98.25 91 GLU A C 1
ATOM 698 O O . GLU A 1 91 ? 16.273 3.086 -21.076 1.00 98.25 91 GLU A O 1
ATOM 703 N N . LEU A 1 92 ? 15.534 1.866 -19.340 1.00 98.44 92 LEU A N 1
ATOM 704 C CA . LEU A 1 92 ? 16.447 0.745 -19.567 1.00 98.44 92 LEU A CA 1
ATOM 705 C C . LEU A 1 92 ? 16.198 0.050 -20.909 1.00 98.44 92 LEU A C 1
ATOM 707 O O . LEU A 1 92 ? 17.154 -0.315 -21.593 1.00 98.44 92 LEU A O 1
ATOM 711 N N . GLU A 1 93 ? 14.939 -0.120 -21.307 1.00 98.44 93 GLU A N 1
ATOM 712 C CA . GLU A 1 93 ? 14.592 -0.711 -22.601 1.00 98.44 93 GLU A CA 1
ATOM 713 C C . GLU A 1 93 ? 15.059 0.168 -23.770 1.00 98.44 93 GLU A C 1
ATOM 715 O O . GLU A 1 93 ? 15.683 -0.327 -24.712 1.00 98.44 93 GLU A O 1
ATOM 720 N N . VAL A 1 94 ? 14.837 1.483 -23.678 1.00 98.25 94 VAL A N 1
ATOM 721 C CA . VAL A 1 94 ? 15.325 2.454 -24.670 1.00 98.25 94 VAL A CA 1
ATOM 722 C C . VAL A 1 94 ? 16.849 2.427 -24.748 1.00 98.25 94 VAL A C 1
ATOM 724 O O . VAL A 1 94 ? 17.407 2.336 -25.842 1.00 98.25 94 VAL A O 1
ATOM 727 N N . PHE A 1 95 ? 17.528 2.451 -23.600 1.00 98.25 95 PHE A N 1
ATOM 728 C CA . PHE A 1 95 ? 18.985 2.400 -23.538 1.00 98.25 95 PHE A CA 1
ATOM 729 C C . PHE A 1 95 ? 19.535 1.117 -24.172 1.00 98.25 95 PHE A C 1
ATOM 731 O O . PHE A 1 95 ? 20.470 1.162 -24.973 1.00 98.25 95 PHE A O 1
ATOM 738 N N . LYS A 1 96 ? 18.922 -0.031 -23.866 1.00 98.38 96 LYS A N 1
ATOM 739 C CA . LYS A 1 96 ? 19.296 -1.322 -24.448 1.00 98.38 96 LYS A CA 1
ATOM 740 C C . LYS A 1 96 ? 19.157 -1.305 -25.970 1.00 98.38 96 LYS A C 1
ATOM 742 O O . LYS A 1 96 ? 20.085 -1.712 -26.664 1.00 98.38 96 LYS A O 1
ATOM 747 N N . LYS A 1 97 ? 18.039 -0.792 -26.487 1.00 98.31 97 LYS A N 1
ATOM 748 C CA . LYS A 1 97 ? 17.810 -0.684 -27.931 1.00 98.31 97 LYS A CA 1
ATOM 749 C C . LYS A 1 97 ? 18.858 0.204 -28.601 1.00 98.31 97 LYS A C 1
ATOM 751 O O . LYS A 1 97 ? 19.423 -0.174 -29.622 1.00 98.31 97 LYS A O 1
ATOM 756 N N . GLN A 1 98 ? 19.177 1.346 -27.997 1.00 97.94 98 GLN A N 1
ATOM 757 C CA . GLN A 1 98 ? 20.195 2.249 -28.526 1.00 97.94 98 GLN A CA 1
ATOM 758 C C . GLN A 1 98 ? 21.590 1.605 -28.537 1.00 97.94 98 GLN A C 1
ATOM 760 O O . GLN A 1 98 ? 22.359 1.789 -29.479 1.00 97.94 98 GLN A O 1
ATOM 765 N N . MET A 1 99 ? 21.919 0.806 -27.520 1.00 97.81 99 MET A N 1
ATOM 766 C CA . MET A 1 99 ? 23.158 0.028 -27.487 1.00 97.81 99 MET A CA 1
ATOM 767 C C . MET A 1 99 ? 23.209 -1.018 -28.612 1.00 97.81 99 MET A C 1
ATOM 769 O O . MET A 1 99 ? 24.239 -1.159 -29.271 1.00 97.81 99 MET A O 1
ATOM 773 N N . GLU A 1 100 ? 22.112 -1.736 -28.858 1.00 97.88 100 GLU A N 1
ATOM 774 C CA . GLU A 1 100 ? 22.009 -2.707 -29.955 1.00 97.88 100 GLU A CA 1
ATOM 775 C C . GLU A 1 100 ? 22.169 -2.0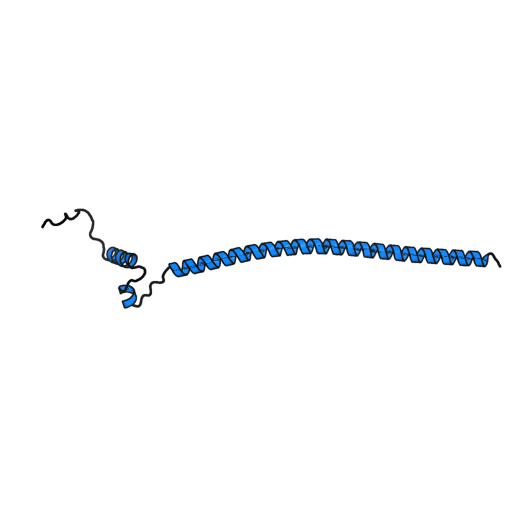33 -31.329 1.00 97.88 100 GLU A C 1
ATOM 777 O O . GLU A 1 100 ? 22.942 -2.509 -32.163 1.00 97.88 100 GLU A O 1
ATOM 782 N N . GLU A 1 101 ? 21.514 -0.889 -31.541 1.00 97.38 101 GLU A N 1
ATOM 783 C CA . GLU A 1 101 ? 21.637 -0.084 -32.764 1.00 97.38 101 GLU A CA 1
ATOM 784 C C . GLU A 1 101 ? 23.075 0.418 -32.980 1.00 97.38 101 GLU A C 1
ATOM 786 O O . GLU A 1 101 ? 23.616 0.300 -34.084 1.00 97.38 101 GLU A O 1
ATOM 791 N N . ASN A 1 102 ? 23.734 0.905 -31.924 1.00 97.56 102 ASN A N 1
ATOM 792 C CA . ASN A 1 102 ? 25.130 1.345 -31.979 1.00 97.56 102 ASN A CA 1
ATOM 793 C C . ASN A 1 102 ? 26.083 0.197 -32.336 1.00 97.56 102 ASN A C 1
ATOM 795 O O . ASN A 1 102 ? 26.970 0.365 -33.175 1.00 97.56 102 ASN A O 1
ATOM 799 N N . ASN A 1 103 ? 25.887 -0.981 -31.739 1.00 97.69 103 ASN A N 1
ATOM 800 C CA . ASN A 1 103 ? 26.690 -2.164 -32.046 1.00 97.69 103 ASN A CA 1
ATOM 801 C C . ASN A 1 103 ? 26.506 -2.608 -33.505 1.00 97.69 103 ASN A C 1
ATOM 803 O O . ASN A 1 103 ? 27.478 -2.967 -34.172 1.00 97.69 103 ASN A O 1
ATOM 807 N N . LEU A 1 104 ? 25.277 -2.547 -34.029 1.00 97.38 104 LEU A N 1
ATOM 808 C CA . LEU A 1 104 ? 24.998 -2.863 -35.430 1.00 97.38 104 LEU A CA 1
ATOM 809 C C . LEU A 1 104 ? 25.701 -1.884 -36.381 1.00 97.38 104 LEU A C 1
ATOM 811 O O . LEU A 1 104 ? 26.302 -2.309 -37.372 1.00 97.38 104 LEU A O 1
ATOM 815 N N . LEU A 1 105 ? 25.653 -0.585 -36.073 1.00 97.12 105 LEU A N 1
ATOM 816 C CA . LEU A 1 105 ? 26.339 0.444 -36.851 1.00 97.12 105 LEU A CA 1
ATOM 817 C C . LEU A 1 105 ? 27.856 0.228 -36.848 1.00 97.12 105 LEU A C 1
ATOM 819 O O . LEU A 1 105 ? 28.477 0.264 -37.911 1.00 97.12 105 LEU A O 1
ATOM 823 N N . LEU A 1 106 ? 28.442 -0.049 -35.680 1.00 96.38 106 LEU A N 1
ATOM 824 C CA . LEU A 1 106 ? 29.870 -0.336 -35.550 1.00 96.38 106 LEU A CA 1
ATOM 825 C C . LEU A 1 106 ? 30.274 -1.536 -36.412 1.00 96.38 106 LEU A C 1
ATOM 827 O O . LEU A 1 106 ? 31.207 -1.431 -37.207 1.00 96.38 106 LEU A O 1
ATOM 831 N N . ASN A 1 107 ? 29.537 -2.646 -36.319 1.00 95.62 107 ASN A N 1
ATOM 832 C CA . ASN A 1 107 ? 29.794 -3.832 -37.136 1.00 95.62 107 ASN A CA 1
ATOM 833 C C . ASN A 1 107 ? 29.729 -3.511 -38.632 1.00 95.62 107 ASN A C 1
ATOM 835 O O . ASN A 1 107 ? 30.595 -3.932 -39.398 1.00 95.62 107 ASN A O 1
ATOM 839 N N . ARG A 1 108 ? 28.745 -2.714 -39.062 1.00 95.69 108 ARG A N 1
ATOM 840 C CA . ARG A 1 108 ? 28.633 -2.297 -40.464 1.00 95.69 108 ARG A CA 1
ATOM 841 C C . ARG A 1 108 ? 29.836 -1.472 -40.921 1.00 95.69 108 ARG A C 1
ATOM 843 O O . ARG A 1 108 ? 30.343 -1.722 -42.011 1.00 95.69 108 ARG A O 1
ATOM 850 N N . ILE A 1 109 ? 30.309 -0.528 -40.106 1.00 95.00 109 ILE A N 1
ATOM 851 C CA . ILE A 1 109 ? 31.505 0.274 -40.409 1.00 95.00 109 ILE A CA 1
ATOM 852 C C . ILE A 1 109 ? 32.742 -0.624 -40.523 1.00 95.00 109 ILE A C 1
ATOM 854 O O . ILE A 1 109 ? 33.501 -0.497 -41.481 1.00 95.00 109 ILE A O 1
ATOM 858 N N . LEU A 1 110 ? 32.928 -1.562 -39.589 1.00 93.25 110 LEU A N 1
ATOM 859 C CA . LEU A 1 110 ? 34.057 -2.497 -39.610 1.00 93.25 110 LEU A CA 1
ATOM 860 C C . LEU A 1 110 ? 34.057 -3.370 -40.872 1.00 93.25 110 LEU A C 1
ATOM 862 O O . LEU A 1 110 ? 35.096 -3.518 -41.514 1.00 93.25 110 LEU A O 1
ATOM 866 N N . HIS A 1 111 ? 32.896 -3.895 -41.273 1.00 91.69 111 HIS A N 1
ATOM 867 C CA . HIS A 1 111 ? 32.772 -4.670 -42.509 1.00 91.69 111 HIS A CA 1
ATOM 868 C C . HIS A 1 111 ? 33.088 -3.844 -43.761 1.00 91.69 111 HIS A C 1
ATOM 870 O O . HIS A 1 111 ? 33.783 -4.336 -44.648 1.00 91.69 111 HIS A O 1
ATOM 876 N N . LEU A 1 112 ? 32.612 -2.596 -43.832 1.00 90.38 112 LEU A N 1
ATOM 877 C CA . LEU A 1 112 ? 32.896 -1.702 -44.958 1.00 90.38 112 LEU A CA 1
ATOM 878 C C . LEU A 1 112 ? 34.384 -1.337 -45.043 1.00 90.38 112 LEU A C 1
ATOM 880 O O . LEU A 1 112 ? 34.946 -1.348 -46.134 1.00 90.38 112 LEU A O 1
ATOM 884 N N . ASN A 1 113 ? 35.034 -1.076 -43.905 1.00 84.12 113 ASN A N 1
ATOM 885 C CA . ASN A 1 113 ? 36.468 -0.799 -43.867 1.00 84.12 113 ASN A CA 1
ATOM 886 C C . ASN A 1 113 ? 37.290 -2.015 -44.299 1.00 84.12 113 ASN A C 1
ATOM 888 O O . ASN A 1 113 ? 38.207 -1.854 -45.089 1.00 84.12 113 ASN A O 1
ATOM 892 N N . ASN A 1 114 ? 36.943 -3.231 -43.868 1.00 79.00 114 ASN A N 1
ATOM 893 C CA . ASN A 1 114 ? 37.656 -4.431 -44.320 1.00 79.00 114 ASN A CA 1
ATOM 894 C C . ASN A 1 114 ? 37.456 -4.726 -45.817 1.00 79.00 114 ASN A C 1
ATOM 896 O O . ASN A 1 114 ? 38.372 -5.235 -46.455 1.00 79.00 114 ASN A O 1
ATOM 900 N N . ALA A 1 115 ? 36.293 -4.399 -46.389 1.00 70.69 115 ALA A N 1
ATOM 901 C CA . ALA A 1 115 ? 36.019 -4.600 -47.814 1.00 70.69 115 ALA A CA 1
ATOM 902 C C . ALA A 1 115 ? 36.776 -3.618 -48.732 1.00 70.69 115 ALA A C 1
ATOM 904 O O . ALA A 1 115 ? 36.932 -3.902 -49.914 1.00 70.69 115 ALA A O 1
ATOM 905 N N . GLY A 1 116 ? 37.243 -2.479 -48.208 1.00 60.16 116 GLY A N 1
ATOM 906 C CA . GLY A 1 116 ? 38.003 -1.473 -48.962 1.00 60.16 116 GLY A CA 1
ATOM 907 C C . GLY A 1 116 ? 39.525 -1.670 -48.975 1.00 60.16 116 GLY A C 1
ATOM 908 O O . GLY A 1 116 ? 40.221 -0.849 -49.565 1.00 60.16 116 GLY A O 1
ATOM 909 N N . ILE A 1 117 ? 40.049 -2.709 -48.309 1.00 56.84 117 ILE A N 1
ATOM 910 C CA . ILE A 1 117 ? 41.497 -2.996 -48.181 1.00 56.84 117 ILE A CA 1
ATOM 911 C C . ILE A 1 117 ? 41.876 -4.298 -48.935 1.00 56.84 117 ILE A C 1
ATOM 913 O O . ILE A 1 117 ? 42.979 -4.813 -48.777 1.00 56.84 117 ILE A O 1
ATOM 917 N N . SER A 1 118 ? 40.974 -4.854 -49.756 1.00 51.31 118 SER A N 1
ATOM 918 C CA . SER A 1 118 ? 41.250 -5.951 -50.709 1.00 51.31 118 SER A CA 1
ATOM 919 C C . SER A 1 118 ? 41.208 -5.435 -52.140 1.00 51.31 118 SER A C 1
ATOM 921 O O . SER A 1 118 ? 42.041 -5.905 -52.943 1.00 51.31 118 SER A O 1
#